Protein AF-A0A7K4SF00-F1 (afdb_monomer_lite)

Secondary structure (DSSP, 8-state):
-----HHHH----TT-S-TTTT---STTHHHHHHHHHHHHHHHHHHHGGG-

InterPro domains:
  IPR005798 Cytochrome b/b6, C-terminal [PS51003] (16-51)
  IPR016174 Di-haem cytochrome, transmembrane [SSF81342] (7-50)
  IPR027387 Cytochrome b/b6-like domain superfamily [G3DSA:1.20.810.10] (4-51)

Foldseek 3Di:
DDDDPCVVVPDADPVRDDCVVPDDDCPPPVVVVVVVVVVVVVVVVVVVVVD

Structure (mmCIF, N/CA/C/O backbone):
data_AF-A0A7K4SF00-F1
#
_entry.id   AF-A0A7K4SF00-F1
#
loop_
_atom_site.group_PDB
_atom_site.id
_atom_site.type_symbol
_atom_site.label_atom_id
_atom_site.label_alt_id
_atom_site.label_comp_id
_atom_site.label_asym_id
_atom_site.label_entity_id
_atom_site.label_seq_id
_atom_site.pdbx_PDB_ins_code
_atom_site.Cartn_x
_atom_site.Cartn_y
_atom_site.Cartn_z
_atom_site.occupancy
_atom_site.B_iso_or_equiv
_atom_site.auth_seq_id
_atom_site.auth_comp_id
_atom_site.auth_asym_id
_atom_site.auth_atom_id
_atom_site.pdbx_PDB_model_num
ATOM 1 N N . PRO A 1 1 ? 30.656 6.297 -7.563 1.00 47.38 1 PRO A N 1
ATOM 2 C CA 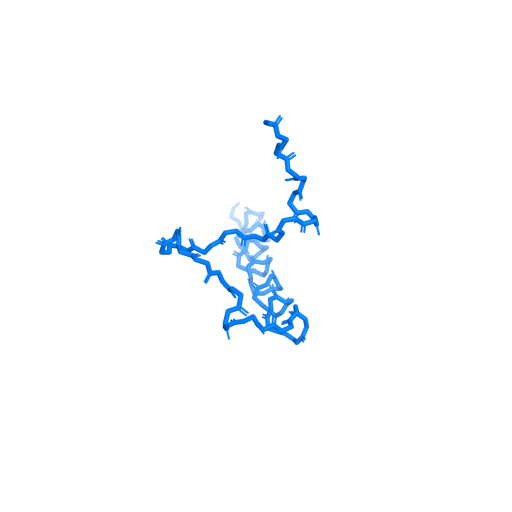. PRO A 1 1 ? 29.961 5.754 -6.374 1.00 47.38 1 PRO A CA 1
ATOM 3 C C . PRO A 1 1 ? 28.898 6.749 -5.880 1.00 47.38 1 PRO A C 1
ATOM 5 O O . PRO A 1 1 ? 29.136 7.514 -4.953 1.00 47.38 1 PRO A O 1
ATOM 8 N N . TYR A 1 2 ? 27.752 6.792 -6.561 1.00 55.91 2 TYR A N 1
ATOM 9 C CA . TYR A 1 2 ? 26.642 7.672 -6.201 1.00 55.91 2 TYR A CA 1
ATOM 10 C C . TYR A 1 2 ? 25.381 6.820 -6.139 1.00 55.91 2 TYR A C 1
ATOM 12 O O . TYR A 1 2 ? 24.915 6.324 -7.163 1.00 55.91 2 TYR A O 1
ATOM 20 N N . HIS A 1 3 ? 24.851 6.610 -4.937 1.00 73.94 3 HIS A N 1
ATOM 21 C CA . HIS A 1 3 ? 23.503 6.081 -4.795 1.00 73.94 3 HIS A CA 1
ATOM 22 C C . HIS A 1 3 ? 22.523 7.213 -5.075 1.00 73.94 3 HIS A C 1
ATOM 24 O O . HIS A 1 3 ? 22.413 8.168 -4.308 1.00 73.94 3 HIS A O 1
ATOM 30 N N . TYR A 1 4 ? 21.838 7.123 -6.213 1.00 81.19 4 TYR A N 1
ATOM 31 C CA . TYR A 1 4 ? 20.748 8.033 -6.520 1.00 81.19 4 TYR A CA 1
ATOM 32 C C . TYR A 1 4 ? 19.586 7.778 -5.551 1.00 81.19 4 TYR A C 1
ATOM 34 O O . TYR A 1 4 ? 19.287 6.622 -5.245 1.00 81.19 4 TYR A O 1
ATOM 42 N N . PRO A 1 5 ? 18.913 8.832 -5.065 1.00 88.94 5 PRO A N 1
ATOM 43 C CA . PRO A 1 5 ? 17.789 8.670 -4.156 1.00 88.94 5 PRO A CA 1
ATOM 44 C C . PRO A 1 5 ? 16.638 7.902 -4.833 1.00 88.94 5 PRO A C 1
ATOM 46 O O . PRO A 1 5 ? 16.501 7.971 -6.059 1.00 88.94 5 PRO A O 1
ATOM 49 N N . PRO A 1 6 ? 15.758 7.237 -4.061 1.00 84.19 6 PRO A N 1
ATOM 50 C CA . PRO A 1 6 ? 14.703 6.372 -4.601 1.00 84.19 6 PRO A CA 1
ATOM 51 C C . PRO A 1 6 ? 13.762 7.076 -5.582 1.00 84.19 6 PRO A C 1
ATOM 53 O O . PRO A 1 6 ? 13.279 6.459 -6.522 1.00 84.19 6 PRO A O 1
ATOM 56 N N . HIS A 1 7 ? 13.543 8.386 -5.431 1.00 86.12 7 HIS A N 1
ATOM 57 C CA . HIS A 1 7 ? 12.723 9.143 -6.381 1.00 86.12 7 HIS A CA 1
ATOM 58 C C . HIS A 1 7 ? 13.362 9.246 -7.778 1.00 86.12 7 HIS A C 1
ATOM 60 O O . HIS A 1 7 ? 12.642 9.341 -8.767 1.00 86.12 7 HIS A O 1
ATOM 66 N N 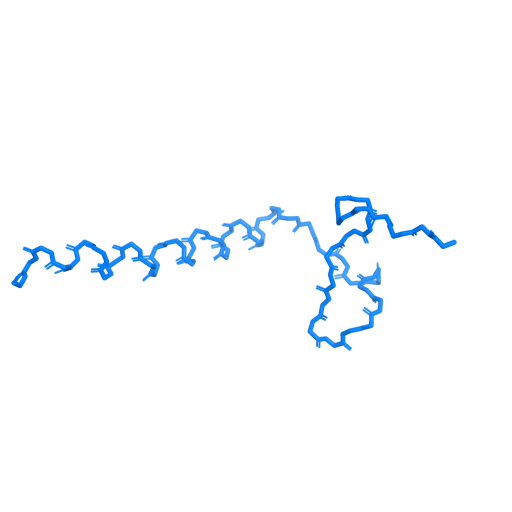. LYS A 1 8 ? 14.702 9.218 -7.871 1.00 85.62 8 LYS A N 1
ATOM 67 C CA . LYS A 1 8 ? 15.437 9.203 -9.148 1.00 85.62 8 LYS A CA 1
ATOM 68 C C . LYS A 1 8 ? 15.703 7.786 -9.641 1.00 85.62 8 LYS A C 1
ATOM 70 O O . LYS A 1 8 ? 15.625 7.548 -10.838 1.00 85.62 8 LYS A O 1
ATOM 75 N N . SER A 1 9 ? 16.016 6.860 -8.732 1.00 84.75 9 SER A N 1
ATOM 76 C CA . SER A 1 9 ? 16.335 5.469 -9.082 1.00 84.75 9 SER A CA 1
ATOM 77 C C . SER A 1 9 ? 15.097 4.589 -9.306 1.00 84.75 9 SER A C 1
ATOM 79 O O . SER A 1 9 ? 15.203 3.551 -9.951 1.00 84.75 9 SER A O 1
ATOM 81 N N . GLY A 1 10 ? 13.935 4.977 -8.776 1.00 86.94 10 GLY A N 1
ATOM 82 C CA . GLY A 1 10 ? 12.764 4.109 -8.658 1.00 86.94 10 GLY A CA 1
ATOM 83 C C . GLY A 1 10 ? 12.857 3.131 -7.480 1.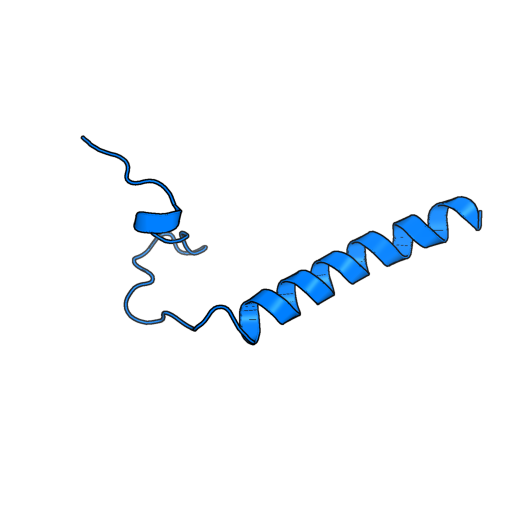00 86.94 10 GLY A C 1
ATOM 84 O O . GLY A 1 10 ? 13.886 3.020 -6.813 1.00 86.94 10 GLY A O 1
ATOM 85 N N . SER A 1 11 ? 11.756 2.425 -7.212 1.00 88.94 11 SER A N 1
ATOM 86 C CA . SER A 1 11 ? 11.714 1.330 -6.241 1.00 88.94 11 SER A CA 1
ATOM 87 C C . SER A 1 11 ? 12.297 0.039 -6.820 1.00 88.94 11 SER A C 1
ATOM 89 O O . SER A 1 11 ? 12.224 -0.221 -8.024 1.00 88.94 11 SER A O 1
ATOM 91 N N . ASN A 1 12 ? 12.851 -0.794 -5.939 1.00 92.69 12 ASN A N 1
ATOM 92 C CA . ASN A 1 12 ? 13.228 -2.158 -6.289 1.00 92.69 12 ASN A CA 1
ATOM 93 C C . ASN A 1 12 ? 11.991 -3.076 -6.300 1.00 92.69 12 ASN A C 1
ATOM 95 O O . ASN A 1 12 ? 10.960 -2.747 -5.705 1.00 92.69 12 ASN A O 1
ATOM 99 N N . ASN A 1 13 ? 12.095 -4.229 -6.954 1.00 93.69 13 ASN A N 1
ATOM 100 C CA . ASN A 1 13 ? 11.071 -5.272 -6.937 1.00 93.69 13 ASN A CA 1
ATOM 101 C C . ASN A 1 13 ? 11.547 -6.501 -6.131 1.00 93.69 13 ASN A C 1
ATOM 103 O O . ASN A 1 13 ? 12.744 -6.632 -5.868 1.00 93.69 13 ASN A O 1
ATOM 107 N N . PRO A 1 14 ? 10.638 -7.414 -5.735 1.00 94.69 14 PRO A N 1
ATOM 108 C CA . PRO A 1 14 ? 10.982 -8.579 -4.912 1.00 94.69 14 PRO A CA 1
ATOM 109 C C . PRO A 1 14 ? 12.021 -9.523 -5.527 1.00 94.69 14 PRO A C 1
ATOM 111 O O . PRO A 1 14 ? 12.700 -10.235 -4.797 1.00 94.69 14 PRO A O 1
ATOM 114 N N . LEU A 1 15 ? 12.144 -9.533 -6.856 1.00 94.12 15 LEU A N 1
ATOM 115 C CA . LEU A 1 15 ? 13.112 -10.363 -7.571 1.00 94.12 15 LEU A CA 1
ATOM 116 C C . LEU A 1 15 ? 14.505 -9.716 -7.626 1.00 94.12 15 LEU A C 1
ATOM 118 O O . LEU A 1 15 ? 15.462 -10.371 -8.025 1.00 94.12 15 LEU A O 1
ATOM 122 N N . GLY A 1 16 ? 14.636 -8.439 -7.249 1.00 91.75 16 GLY A N 1
ATOM 123 C CA . GLY A 1 16 ? 15.911 -7.721 -7.240 1.00 91.75 16 GLY A CA 1
ATOM 124 C C . GLY A 1 16 ? 16.517 -7.471 -8.627 1.00 91.75 16 GLY A C 1
ATOM 125 O O . GLY A 1 16 ? 17.675 -7.070 -8.716 1.00 91.75 16 GLY A O 1
ATOM 126 N N . ILE A 1 17 ? 15.759 -7.707 -9.701 1.00 92.62 17 ILE A N 1
ATOM 127 C CA . ILE A 1 17 ? 16.168 -7.463 -11.094 1.00 92.62 17 ILE A CA 1
ATOM 128 C C . ILE A 1 17 ? 15.671 -6.097 -11.582 1.00 92.62 17 ILE A C 1
ATOM 130 O O . ILE A 1 17 ? 14.886 -5.434 -10.912 1.00 92.62 17 ILE A O 1
ATOM 134 N N . SER A 1 18 ? 16.093 -5.647 -12.765 1.00 89.44 18 SER A N 1
ATOM 135 C CA . SER A 1 18 ? 15.653 -4.353 -13.300 1.00 89.44 18 SER A CA 1
ATOM 136 C C . SER A 1 18 ? 14.148 -4.321 -13.606 1.00 89.44 18 SER A C 1
ATOM 138 O O . SER A 1 18 ? 13.679 -5.055 -14.471 1.00 89.44 18 SER A O 1
ATOM 140 N N . SER A 1 19 ? 13.411 -3.395 -12.988 1.00 90.38 19 SER A N 1
ATOM 141 C CA . SER A 1 19 ? 11.966 -3.186 -13.204 1.00 90.38 19 SER A CA 1
ATOM 142 C C . SER A 1 19 ? 11.620 -2.385 -14.474 1.00 90.38 19 SER A C 1
ATOM 144 O O . SER A 1 19 ? 10.462 -2.032 -14.675 1.00 90.38 19 SER A O 1
ATOM 146 N N . ASN A 1 20 ? 12.610 -2.007 -15.292 1.00 89.31 20 ASN A N 1
ATOM 147 C CA . ASN A 1 20 ? 12.425 -1.040 -16.384 1.00 89.31 20 ASN A CA 1
ATOM 148 C C . ASN A 1 20 ? 11.502 -1.547 -17.501 1.00 89.31 20 ASN A C 1
ATOM 150 O O . ASN A 1 20 ? 10.800 -0.738 -18.099 1.00 89.31 20 ASN A O 1
ATOM 154 N N . CYS A 1 21 ? 11.499 -2.856 -17.767 1.00 88.69 21 CYS A N 1
ATOM 155 C CA . CYS A 1 21 ? 10.688 -3.452 -18.830 1.00 88.69 21 CYS A CA 1
ATOM 156 C C . CYS A 1 21 ? 9.195 -3.540 -18.470 1.00 88.69 21 CYS A C 1
ATOM 158 O O . CYS A 1 21 ? 8.365 -3.456 -19.364 1.00 88.69 21 CYS A O 1
ATOM 160 N N . ASP A 1 22 ? 8.863 -3.627 -17.176 1.00 90.38 22 ASP A N 1
ATOM 161 C CA . ASP A 1 22 ? 7.504 -3.908 -16.681 1.00 90.38 22 ASP A CA 1
ATOM 162 C C . ASP A 1 22 ? 6.991 -2.809 -15.739 1.00 90.38 22 ASP A C 1
ATOM 164 O O . ASP A 1 22 ? 6.350 -3.055 -14.711 1.00 90.38 22 ASP A O 1
ATOM 168 N N . LYS A 1 23 ? 7.304 -1.551 -16.060 1.00 90.94 23 LYS A N 1
ATOM 169 C CA . LYS A 1 23 ? 6.904 -0.420 -15.224 1.00 90.94 23 LYS A CA 1
ATOM 170 C C . LYS A 1 23 ? 5.444 -0.043 -15.473 1.00 90.94 23 LYS A C 1
ATOM 172 O O . LYS A 1 23 ? 5.093 0.447 -16.542 1.00 90.94 23 LYS A O 1
ATOM 177 N N . ILE A 1 24 ? 4.610 -0.193 -14.449 1.00 93.69 24 ILE A N 1
ATOM 178 C CA . ILE A 1 24 ? 3.217 0.277 -14.450 1.00 93.69 24 ILE A CA 1
ATOM 179 C C . ILE A 1 24 ? 3.095 1.669 -13.797 1.00 93.69 24 ILE A C 1
ATOM 181 O O . ILE A 1 24 ? 3.912 2.011 -12.933 1.00 93.69 24 ILE A O 1
ATOM 185 N N . PRO A 1 25 ? 2.099 2.495 -14.180 1.00 93.81 25 PRO A N 1
ATOM 186 C CA . PRO A 1 25 ? 1.865 3.789 -13.544 1.00 93.81 25 PRO A CA 1
ATOM 187 C C . PRO A 1 25 ? 1.407 3.627 -12.087 1.00 93.81 25 PRO A C 1
ATOM 189 O O . PRO A 1 25 ? 0.790 2.628 -11.717 1.00 93.81 25 PRO A O 1
ATOM 192 N N . PHE A 1 26 ? 1.693 4.632 -11.252 1.00 93.88 26 PHE A N 1
ATOM 193 C CA . PHE A 1 26 ? 1.340 4.603 -9.828 1.00 93.88 26 PHE A CA 1
ATOM 194 C C . PHE A 1 26 ? -0.181 4.580 -9.612 1.00 93.88 26 PHE A C 1
ATOM 196 O O . PHE A 1 26 ? -0.700 3.691 -8.938 1.00 93.88 26 PHE A O 1
ATOM 203 N N . HIS A 1 27 ? -0.900 5.510 -10.247 1.00 94.81 27 HIS A N 1
ATOM 204 C CA . HIS A 1 27 ? -2.358 5.485 -10.321 1.00 94.81 27 HIS A CA 1
ATOM 205 C C . HIS A 1 27 ? -2.805 4.700 -11.564 1.00 94.81 27 HIS A C 1
ATOM 207 O O . HIS A 1 27 ? -2.242 4.915 -12.640 1.00 94.81 27 HIS A O 1
ATOM 213 N N . PRO A 1 28 ? -3.821 3.825 -11.455 1.00 95.00 28 PRO A N 1
ATOM 214 C CA . PRO A 1 28 ? -4.649 3.553 -10.270 1.00 95.00 28 PRO A CA 1
ATOM 215 C C . PRO A 1 28 ? -4.099 2.451 -9.338 1.00 95.00 28 PRO A C 1
ATOM 217 O O . PRO A 1 28 ? -4.627 2.261 -8.247 1.00 95.00 28 PRO A O 1
ATOM 220 N N . TYR A 1 29 ? -3.068 1.713 -9.757 1.00 96.25 29 TYR A N 1
ATOM 221 C CA . TYR A 1 29 ? -2.689 0.426 -9.160 1.00 96.25 29 TYR A CA 1
ATOM 222 C C . TYR A 1 29 ? -2.164 0.513 -7.723 1.00 96.25 29 TYR A C 1
ATOM 224 O O . TYR A 1 29 ? -2.743 -0.073 -6.807 1.00 96.25 29 TYR A O 1
ATOM 232 N N . PHE A 1 30 ? -1.064 1.233 -7.508 1.00 95.50 30 PHE A N 1
ATOM 233 C CA . PHE A 1 30 ? -0.435 1.318 -6.190 1.00 95.50 30 PHE A CA 1
ATOM 234 C C . PHE A 1 30 ? -1.279 2.139 -5.219 1.00 95.50 30 PHE A C 1
ATOM 236 O O . PHE A 1 30 ? -1.351 1.812 -4.044 1.00 95.50 30 PHE A O 1
ATOM 243 N N . SER A 1 31 ? -2.017 3.127 -5.713 1.00 96.69 31 SER A N 1
ATOM 244 C CA . SER A 1 31 ? -2.890 3.949 -4.871 1.00 96.69 31 SER A CA 1
ATOM 245 C C . SER A 1 31 ? -4.069 3.163 -4.302 1.00 96.69 31 SER A C 1
ATOM 247 O O . SER A 1 31 ? -4.398 3.321 -3.131 1.00 96.69 31 SER A O 1
ATOM 249 N N . LEU A 1 32 ? -4.680 2.276 -5.096 1.00 98.25 32 LEU A N 1
ATOM 250 C CA . LEU A 1 32 ? -5.705 1.360 -4.590 1.00 98.25 32 LEU A CA 1
ATOM 251 C C . LEU A 1 32 ? -5.117 0.357 -3.592 1.00 98.25 32 LEU A C 1
ATOM 253 O O . LEU A 1 32 ? -5.742 0.078 -2.569 1.00 98.25 32 LEU A O 1
ATOM 257 N N . LYS A 1 33 ? -3.906 -0.151 -3.855 1.00 96.44 33 LYS A N 1
ATOM 258 C CA . LYS A 1 33 ? -3.190 -1.034 -2.924 1.00 96.44 33 LYS A CA 1
ATOM 259 C C . LYS A 1 33 ? -2.922 -0.348 -1.579 1.00 96.44 33 LYS A C 1
ATOM 261 O O . LYS A 1 33 ? -3.116 -0.975 -0.540 1.00 96.44 33 LYS A O 1
ATOM 266 N N . ASP A 1 34 ? -2.521 0.918 -1.594 1.00 96.69 34 ASP A N 1
ATOM 267 C CA . ASP A 1 34 ? -2.239 1.692 -0.384 1.00 96.69 34 ASP A CA 1
ATOM 268 C C . ASP A 1 34 ? -3.518 1.985 0.407 1.00 96.69 34 ASP A C 1
ATOM 270 O O . ASP A 1 34 ? -3.527 1.826 1.625 1.00 96.69 34 ASP A O 1
ATOM 274 N N . ILE A 1 35 ? -4.623 2.326 -0.270 1.00 98.12 35 ILE A N 1
ATOM 275 C CA . ILE A 1 35 ? -5.937 2.486 0.374 1.00 98.12 35 ILE A CA 1
ATOM 276 C C . ILE A 1 35 ? -6.381 1.170 1.017 1.00 98.12 35 ILE A C 1
ATOM 278 O O . ILE A 1 35 ? -6.810 1.171 2.169 1.00 98.12 35 ILE A O 1
ATOM 282 N N . LEU A 1 36 ? -6.237 0.039 0.319 1.00 98.12 36 LEU A N 1
ATOM 283 C CA . LEU A 1 36 ? -6.545 -1.272 0.889 1.00 98.12 36 LEU A CA 1
ATOM 284 C C . LEU A 1 36 ? -5.695 -1.533 2.142 1.00 98.12 36 LEU A C 1
ATOM 286 O O . LEU A 1 36 ? -6.241 -1.864 3.193 1.00 98.12 36 LEU A O 1
ATOM 290 N N . GLY A 1 37 ? -4.380 -1.319 2.069 1.00 97.44 37 GLY A N 1
ATOM 291 C CA . GLY A 1 37 ? -3.482 -1.460 3.218 1.00 97.44 37 GLY A CA 1
ATOM 292 C C . GLY A 1 37 ? -3.869 -0.555 4.391 1.00 97.44 37 GLY A C 1
ATOM 293 O O . GLY A 1 37 ? -3.928 -1.011 5.532 1.00 97.44 37 GLY A O 1
ATOM 294 N N . PHE A 1 38 ? -4.216 0.701 4.107 1.00 97.88 38 PHE A N 1
ATOM 295 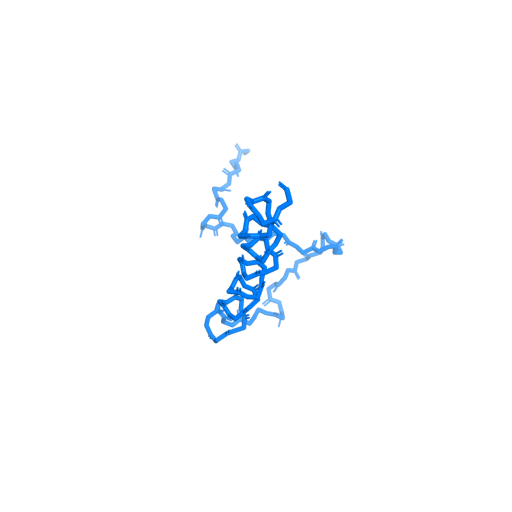C CA . PHE A 1 38 ? -4.708 1.653 5.097 1.00 97.88 38 PHE A CA 1
ATOM 296 C C . PHE A 1 38 ? -5.992 1.157 5.764 1.00 97.88 38 PHE A C 1
ATOM 298 O O . PHE A 1 38 ? -6.062 1.130 6.990 1.00 97.88 38 PHE A O 1
ATOM 305 N N . THR A 1 39 ? -6.978 0.696 4.986 1.00 98.00 39 THR A N 1
ATOM 306 C CA . THR A 1 39 ? -8.236 0.164 5.537 1.00 98.00 39 THR A CA 1
ATOM 307 C C . THR A 1 39 ? -8.010 -1.066 6.414 1.00 98.00 39 THR A C 1
ATOM 309 O O . THR A 1 39 ? -8.602 -1.156 7.487 1.00 98.00 39 THR A O 1
ATOM 312 N N . LEU A 1 40 ? -7.104 -1.970 6.027 1.00 97.69 40 LEU A N 1
ATOM 313 C CA . LEU A 1 40 ? -6.774 -3.162 6.814 1.00 97.69 40 LEU A CA 1
ATOM 314 C C . LEU A 1 40 ? -6.118 -2.831 8.160 1.00 97.69 40 LEU A C 1
ATOM 316 O O . LEU A 1 40 ? -6.331 -3.566 9.117 1.00 97.69 40 LEU A O 1
ATOM 320 N N . ILE A 1 41 ? -5.352 -1.740 8.252 1.00 97.44 41 ILE A N 1
ATOM 321 C CA . ILE A 1 41 ? -4.781 -1.256 9.522 1.00 97.44 41 ILE A CA 1
ATOM 322 C C . ILE A 1 41 ? -5.830 -0.482 10.332 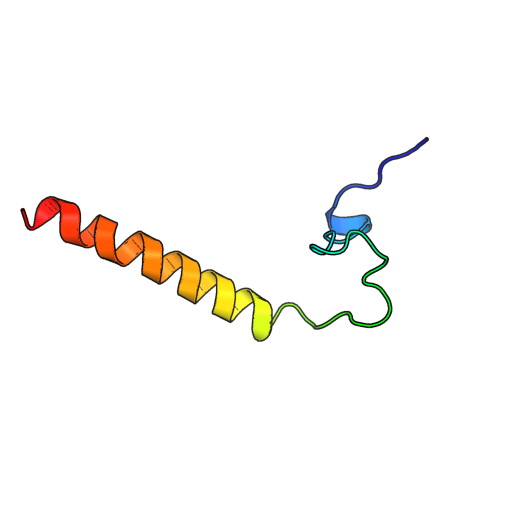1.00 97.44 41 ILE A C 1
ATOM 324 O O . ILE A 1 41 ? -5.887 -0.600 11.556 1.00 97.44 41 ILE A O 1
ATOM 328 N N . PHE A 1 42 ? -6.686 0.293 9.665 1.00 96.94 42 PHE A N 1
ATOM 329 C CA . PHE A 1 42 ? -7.709 1.100 10.330 1.00 96.94 42 PHE A CA 1
ATOM 330 C C . PHE A 1 42 ? -8.832 0.268 10.953 1.00 96.94 42 PHE A C 1
ATOM 332 O O . PHE A 1 42 ? -9.342 0.637 12.006 1.00 96.94 42 PHE A O 1
ATOM 339 N N . LEU A 1 43 ? -9.207 -0.858 10.344 1.00 96.44 43 LEU A N 1
ATOM 340 C CA . LEU A 1 43 ? -10.247 -1.747 10.868 1.00 96.44 43 LEU A CA 1
ATOM 341 C C . LEU A 1 43 ? -9.965 -2.241 12.303 1.00 96.44 43 LEU A C 1
ATOM 343 O O . LEU A 1 43 ? -10.806 -2.002 13.170 1.00 96.44 43 LEU A O 1
ATOM 347 N N . PRO A 1 44 ? -8.812 -2.872 12.613 1.00 95.88 44 PRO A N 1
ATOM 348 C CA . PRO A 1 44 ? -8.500 -3.272 13.979 1.00 95.88 44 PRO A CA 1
ATOM 349 C C . PRO A 1 44 ? -8.278 -2.065 14.893 1.00 95.88 44 PRO A C 1
ATOM 351 O O . PRO A 1 44 ? -8.688 -2.121 16.045 1.00 95.88 44 PRO A O 1
ATOM 354 N N . LEU A 1 45 ? -7.709 -0.957 14.398 1.00 96.62 45 LEU A N 1
ATOM 355 C CA . LEU A 1 45 ? -7.550 0.273 15.187 1.00 96.62 45 LEU A CA 1
ATOM 356 C C . LEU A 1 45 ? -8.899 0.799 15.706 1.00 96.62 45 LEU A C 1
ATOM 358 O O . LEU A 1 45 ? -9.002 1.177 16.870 1.00 96.62 45 LEU A O 1
ATOM 362 N N . MET A 1 46 ? -9.935 0.779 14.865 1.00 95.38 46 MET A N 1
ATOM 363 C CA . MET A 1 46 ? -11.303 1.144 15.249 1.00 95.38 46 MET A CA 1
ATOM 364 C C . MET A 1 46 ? -11.981 0.086 16.131 1.00 95.38 46 MET A C 1
ATOM 366 O O . MET A 1 46 ? -12.891 0.422 16.883 1.00 95.38 46 MET A O 1
ATOM 370 N N . ALA A 1 47 ? -11.546 -1.175 16.055 1.00 95.31 47 ALA A N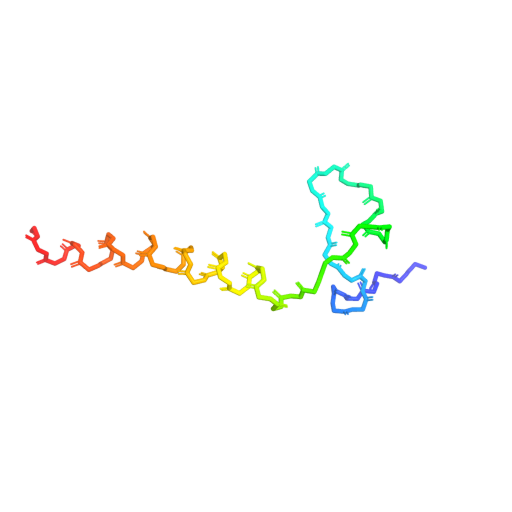 1
ATOM 371 C CA . ALA A 1 47 ? -12.035 -2.261 16.903 1.00 95.31 47 ALA A CA 1
ATOM 372 C C . ALA A 1 47 ? -11.430 -2.258 18.318 1.00 95.31 47 ALA A C 1
ATOM 374 O O . ALA A 1 47 ? -12.077 -2.747 19.238 1.00 95.31 47 ALA A O 1
ATOM 375 N N . LEU A 1 48 ? -10.234 -1.687 18.518 1.00 93.19 48 LEU A N 1
ATOM 376 C CA . LEU A 1 48 ? -9.582 -1.586 19.834 1.00 93.19 48 LEU A CA 1
ATOM 377 C C . LEU A 1 48 ? -10.463 -0.974 20.944 1.00 93.19 48 LEU A C 1
ATOM 379 O O . LEU A 1 48 ? -10.478 -1.547 22.025 1.00 93.19 48 LEU A O 1
ATOM 383 N N . PRO A 1 49 ? -11.191 0.145 20.740 1.00 94.19 49 PRO A N 1
ATOM 384 C CA . PRO A 1 49 ? -12.055 0.719 21.777 1.00 94.19 49 PRO A CA 1
ATOM 385 C C . PRO A 1 49 ? -13.403 -0.001 21.959 1.00 94.19 49 PRO A C 1
ATOM 387 O O . PRO A 1 49 ? -14.173 0.389 22.832 1.00 94.19 49 PRO A O 1
ATOM 390 N N . LEU A 1 50 ? -13.735 -0.987 21.116 1.00 87.25 50 LEU A N 1
ATOM 391 C CA . LEU A 1 50 ? -15.001 -1.733 21.183 1.00 87.25 50 LEU A CA 1
ATOM 392 C C . LEU A 1 50 ? -14.935 -2.953 22.126 1.00 87.25 50 LEU A C 1
ATOM 394 O O . LEU A 1 50 ? -15.944 -3.642 22.278 1.00 87.25 50 LEU A O 1
ATOM 398 N N . PHE A 1 51 ? -13.779 -3.213 22.746 1.00 74.88 51 PHE A N 1
ATOM 399 C CA . PHE A 1 51 ? -13.528 -4.284 23.715 1.00 74.88 51 PHE A CA 1
ATOM 400 C C . PHE A 1 51 ? -13.062 -3.713 25.059 1.00 74.88 51 PHE A C 1
ATOM 402 O O . PHE A 1 51 ? -12.256 -2.754 25.044 1.00 74.88 51 PHE A O 1
#

Sequence (51 aa):
PYHYPPHKSGSNNPLGISSNCDKIPFHPYFSLKDILGFTLIFLPLMALPLF

Organism: Columbina picui (NCBI:txid115618)

pLDDT: mean 90.67, std 9.65, range [47.38, 98.25]

Radius of gyration: 16.7 Å; chains: 1; bounding box: 45×20×42 Å